Protein AF-A0A257JH75-F1 (afdb_monomer_lite)

Secondary structure (DSSP, 8-state):
---S------TT---------SS--EEEEE--TTB-EEEEEE---SS--S-----PPBPPPGGGTT-SEEEEEE-TTS-B-BTTSEEEETTEEPTT--BSS--BSEEEEEESS-TTSEEEEEEEETTEEEEEEEE--BGGGTEEEEEE---

Foldseek 3Di:
DDDQFDDDQDPVRDDDDGDDDQQDWDWDFDDDPQFFGETETEHGDNDDDPDDDDDTHHFQDPVQLQFQFKEKEFEPPFFDEPPQKQKDKQNHGFPDADHDPGDHGMGMDGHNDQAQDKIWIWMDGPPDIDIIIDGGHGVNRRYHYYYYYDD

Structure (mmCIF, N/CA/C/O backbone):
data_AF-A0A257JH75-F1
#
_entry.id   AF-A0A257JH75-F1
#
loop_
_atom_site.group_PDB
_atom_site.id
_atom_site.type_symbol
_atom_site.label_atom_id
_atom_site.label_alt_id
_atom_site.label_comp_id
_atom_site.label_asym_id
_atom_site.label_entity_id
_atom_site.label_seq_id
_atom_site.pdbx_PDB_ins_code
_atom_site.Cartn_x
_atom_site.Cartn_y
_atom_site.Cartn_z
_atom_site.occupancy
_atom_site.B_iso_or_equiv
_atom_site.auth_seq_id
_atom_site.auth_comp_id
_atom_site.auth_asym_id
_atom_site.auth_atom_id
_atom_site.pdbx_PDB_model_num
ATOM 1 N N . GLY A 1 1 ? -6.669 -11.116 -13.696 1.00 75.62 1 GLY A N 1
ATOM 2 C CA . GLY A 1 1 ? -6.415 -11.335 -15.137 1.00 75.62 1 GLY A CA 1
ATOM 3 C C . GLY A 1 1 ? -5.074 -12.020 -15.304 1.00 75.62 1 GLY A C 1
ATOM 4 O O . GLY A 1 1 ? -4.445 -12.300 -14.292 1.00 75.62 1 GLY A O 1
ATOM 5 N N . ALA A 1 2 ? -4.643 -12.295 -16.536 1.00 89.44 2 ALA A N 1
ATOM 6 C CA . ALA A 1 2 ? -3.258 -12.710 -16.777 1.00 89.44 2 ALA A CA 1
ATOM 7 C C . ALA A 1 2 ? -2.296 -11.555 -16.445 1.00 89.44 2 ALA A C 1
ATOM 9 O O . ALA A 1 2 ? -2.664 -10.389 -16.611 1.00 89.44 2 ALA A O 1
ATOM 10 N N . ALA A 1 3 ? -1.093 -11.874 -15.966 1.00 93.88 3 ALA A N 1
ATOM 11 C CA . ALA A 1 3 ? -0.066 -10.871 -15.709 1.00 93.88 3 ALA A CA 1
ATOM 12 C C . ALA A 1 3 ? 0.392 -10.230 -17.030 1.00 93.88 3 ALA A C 1
ATOM 14 O O . ALA A 1 3 ? 0.631 -10.932 -18.011 1.00 93.88 3 ALA A O 1
ATOM 15 N N . LEU A 1 4 ? 0.515 -8.898 -17.054 1.00 95.19 4 LEU A N 1
ATOM 16 C CA . LEU A 1 4 ? 1.067 -8.172 -18.207 1.00 95.19 4 LEU A CA 1
ATOM 17 C C . LEU A 1 4 ? 2.588 -8.355 -18.319 1.00 95.19 4 LEU A C 1
ATOM 19 O O . LEU A 1 4 ? 3.138 -8.329 -19.416 1.00 95.19 4 LEU A O 1
ATOM 23 N N . VAL A 1 5 ? 3.249 -8.529 -17.174 1.00 96.00 5 VAL A N 1
ATOM 24 C CA . VAL A 1 5 ? 4.671 -8.843 -17.029 1.00 96.00 5 VAL A CA 1
ATOM 25 C C . VAL A 1 5 ? 4.792 -9.858 -15.896 1.00 96.00 5 VAL A C 1
ATOM 27 O O . VAL A 1 5 ? 4.235 -9.640 -14.822 1.00 96.00 5 VAL A O 1
ATOM 30 N N . ASP A 1 6 ? 5.524 -10.940 -16.138 1.00 96.62 6 ASP A N 1
ATOM 31 C CA . ASP A 1 6 ? 5.931 -11.917 -15.127 1.00 96.62 6 ASP A CA 1
ATOM 32 C C . ASP A 1 6 ? 7.433 -12.163 -15.300 1.00 96.62 6 ASP A C 1
ATOM 34 O O . ASP A 1 6 ? 7.891 -12.564 -16.374 1.00 96.62 6 ASP A O 1
ATOM 38 N N . GLN A 1 7 ? 8.215 -11.801 -14.284 1.00 96.75 7 GLN A N 1
ATOM 39 C CA . GLN A 1 7 ? 9.667 -11.756 -14.373 1.00 96.75 7 GLN A CA 1
ATOM 40 C C . GLN A 1 7 ? 10.307 -11.991 -13.002 1.00 96.75 7 GLN A C 1
ATOM 42 O O . GLN A 1 7 ? 10.006 -11.302 -12.029 1.00 96.75 7 GLN A O 1
ATOM 47 N N . THR A 1 8 ? 11.286 -12.896 -12.944 1.00 97.00 8 THR A N 1
ATOM 48 C CA . THR A 1 8 ? 12.233 -12.955 -11.823 1.00 97.00 8 THR A CA 1
ATOM 49 C C . THR A 1 8 ? 13.259 -11.834 -11.964 1.00 97.00 8 THR A C 1
ATOM 51 O O . THR A 1 8 ? 13.977 -11.763 -12.964 1.00 97.00 8 THR A O 1
ATOM 54 N N . ILE A 1 9 ? 13.330 -10.954 -10.966 1.00 95.62 9 ILE A N 1
ATOM 55 C CA . ILE A 1 9 ? 14.194 -9.772 -11.020 1.00 95.62 9 ILE A CA 1
ATOM 56 C C . ILE A 1 9 ? 15.657 -10.174 -10.771 1.00 95.62 9 ILE A C 1
ATOM 58 O O . ILE A 1 9 ? 15.951 -10.788 -9.741 1.00 95.62 9 ILE A O 1
ATOM 62 N N . PRO A 1 10 ? 16.586 -9.852 -11.690 1.00 94.00 10 PRO A N 1
ATOM 63 C CA . PRO A 1 10 ? 18.003 -10.139 -11.508 1.00 94.00 10 PRO A CA 1
ATOM 64 C C . PRO A 1 10 ? 18.649 -9.167 -10.508 1.00 94.00 10 PRO A C 1
ATOM 66 O O . PRO A 1 10 ? 18.042 -8.204 -10.044 1.00 94.00 10 PRO A O 1
ATOM 69 N N . ALA A 1 11 ? 19.923 -9.399 -10.187 1.00 94.06 11 ALA A N 1
ATOM 70 C CA . ALA A 1 11 ? 20.653 -8.619 -9.184 1.00 94.06 11 ALA A CA 1
ATOM 71 C C . ALA A 1 11 ? 20.780 -7.111 -9.498 1.00 94.06 11 ALA A C 1
ATOM 73 O O . ALA A 1 11 ? 21.091 -6.338 -8.595 1.00 94.06 11 ALA A O 1
ATOM 74 N N . ASP A 1 12 ? 20.543 -6.682 -10.745 1.00 93.50 12 ASP A N 1
ATOM 75 C CA . ASP A 1 12 ? 20.552 -5.261 -11.121 1.00 93.50 12 ASP A CA 1
ATOM 76 C C . ASP A 1 12 ? 19.239 -4.524 -10.786 1.00 93.50 12 ASP A C 1
ATOM 78 O O . ASP A 1 12 ? 19.165 -3.304 -10.933 1.00 93.50 12 ASP A O 1
ATOM 82 N N . GLY A 1 13 ? 18.214 -5.250 -10.323 1.00 93.06 13 GLY A N 1
ATOM 83 C CA . GLY A 1 13 ? 16.934 -4.696 -9.888 1.00 93.06 13 GLY A CA 1
ATOM 84 C C . GLY A 1 13 ? 16.025 -4.200 -11.015 1.00 93.06 13 GLY A C 1
ATOM 85 O O . GLY A 1 13 ? 14.974 -3.625 -10.725 1.00 93.06 13 GLY A O 1
ATOM 86 N N . ARG A 1 14 ? 16.395 -4.383 -12.291 1.00 94.62 14 ARG A N 1
ATOM 87 C CA . ARG A 1 14 ? 15.587 -3.913 -13.423 1.00 94.62 14 ARG A CA 1
ATOM 88 C C . ARG A 1 14 ? 14.433 -4.862 -13.718 1.00 94.62 14 ARG A C 1
ATOM 90 O O . ARG A 1 14 ? 14.591 -6.081 -13.735 1.00 94.62 14 ARG A O 1
ATOM 97 N N . TRP A 1 15 ? 13.281 -4.277 -14.022 1.00 94.75 15 TRP A N 1
ATOM 98 C CA . TRP A 1 15 ? 12.066 -4.991 -14.395 1.00 94.75 15 TRP A CA 1
ATOM 99 C C . TRP A 1 15 ? 11.395 -4.330 -15.600 1.00 94.75 15 TRP A C 1
ATOM 101 O O . TRP A 1 15 ? 11.636 -3.155 -15.894 1.00 94.75 15 TRP A O 1
ATOM 111 N N . GLY A 1 16 ? 10.544 -5.087 -16.288 1.00 93.19 16 GLY A N 1
ATOM 112 C CA . GLY A 1 16 ? 9.818 -4.624 -17.467 1.00 93.19 16 GLY A CA 1
ATOM 113 C C . GLY A 1 16 ? 10.535 -4.955 -18.785 1.00 93.19 16 GLY A C 1
ATOM 114 O O . GLY A 1 16 ? 11.419 -5.812 -18.811 1.00 93.19 16 GLY A O 1
ATOM 115 N N . PRO A 1 17 ? 10.166 -4.294 -19.898 1.00 94.69 17 PRO A N 1
ATOM 116 C CA . PRO A 1 17 ? 9.223 -3.178 -19.982 1.00 94.69 17 PRO A CA 1
ATOM 117 C C . PRO A 1 17 ? 7.775 -3.598 -19.702 1.00 94.69 17 PRO A C 1
ATOM 119 O O . PRO A 1 17 ? 7.375 -4.724 -19.979 1.00 94.69 17 PRO A O 1
ATOM 122 N N . LEU A 1 18 ? 6.981 -2.663 -19.182 1.00 94.88 18 LEU A N 1
ATOM 123 C CA . LEU A 1 18 ? 5.532 -2.790 -19.053 1.00 94.88 18 LEU A CA 1
ATOM 124 C C . LEU A 1 18 ? 4.864 -1.804 -20.012 1.00 94.88 18 LEU A C 1
ATOM 126 O O . LEU A 1 18 ? 5.072 -0.597 -19.898 1.00 94.88 18 LEU A O 1
ATOM 130 N N . ASN A 1 19 ? 4.025 -2.317 -20.909 1.00 94.25 19 ASN A N 1
ATOM 131 C CA . ASN A 1 19 ? 3.183 -1.497 -21.773 1.00 94.25 19 ASN A CA 1
ATOM 132 C C . ASN A 1 19 ? 1.761 -1.459 -21.204 1.00 94.25 19 ASN A C 1
ATOM 134 O O . ASN A 1 19 ? 1.123 -2.495 -21.038 1.00 94.25 19 ASN A O 1
ATOM 138 N N . THR A 1 20 ? 1.282 -0.255 -20.906 1.00 93.94 20 THR A N 1
ATOM 139 C CA . THR A 1 20 ? -0.058 0.034 -20.378 1.00 93.94 20 THR A CA 1
ATOM 140 C C . THR A 1 20 ? -0.512 1.397 -20.904 1.00 93.94 20 THR A C 1
ATOM 142 O O . THR A 1 20 ? 0.288 2.135 -21.482 1.00 93.94 20 THR A O 1
ATOM 145 N N . ASP A 1 21 ? -1.774 1.756 -20.687 1.00 93.44 21 ASP A N 1
ATOM 146 C CA . ASP A 1 21 ? -2.278 3.110 -20.922 1.00 93.44 21 ASP A CA 1
ATOM 147 C C . ASP A 1 21 ? -2.427 3.915 -19.615 1.00 93.44 21 ASP A C 1
ATOM 149 O O . ASP A 1 21 ? -2.239 3.401 -18.509 1.00 93.44 21 ASP A O 1
ATOM 153 N N . ALA A 1 22 ? -2.770 5.200 -19.758 1.00 93.75 22 ALA A N 1
ATOM 154 C CA . ALA A 1 22 ? -2.924 6.144 -18.651 1.00 93.75 22 ALA A CA 1
ATOM 155 C C . ALA A 1 22 ? -4.239 6.000 -17.863 1.00 93.75 22 ALA A C 1
ATOM 157 O O . ALA A 1 22 ? -4.512 6.811 -16.977 1.00 93.75 22 ALA A O 1
ATOM 158 N N . GLN A 1 23 ? -5.075 5.018 -18.204 1.00 92.94 23 GLN A N 1
ATOM 159 C CA . GLN A 1 23 ? -6.390 4.786 -17.602 1.00 92.94 23 GLN A CA 1
ATOM 160 C C . GLN A 1 23 ? -6.480 3.425 -16.905 1.00 92.94 23 GLN A C 1
ATOM 162 O O . GLN A 1 23 ? -7.365 3.221 -16.078 1.00 92.94 23 GLN A O 1
ATOM 167 N N . THR A 1 24 ? -5.564 2.508 -17.203 1.00 92.62 24 THR A N 1
ATOM 168 C CA . THR A 1 24 ? -5.568 1.144 -16.685 1.00 92.62 24 THR A CA 1
ATOM 169 C C . THR A 1 24 ? -5.006 1.110 -15.262 1.00 92.62 24 THR A C 1
ATOM 171 O O . THR A 1 24 ? -3.816 1.377 -15.064 1.00 92.62 24 THR A O 1
ATOM 174 N N . PRO A 1 25 ? -5.824 0.782 -14.245 1.00 91.56 25 PRO A N 1
ATOM 175 C CA . PRO A 1 25 ? -5.312 0.502 -12.913 1.00 91.56 25 PRO A CA 1
ATOM 176 C C . PRO A 1 25 ? -4.535 -0.813 -12.932 1.00 91.56 25 PRO A C 1
ATOM 178 O O . PRO A 1 25 ? -4.930 -1.779 -13.588 1.00 91.56 25 PRO A O 1
ATOM 181 N N . LEU A 1 26 ? -3.435 -0.850 -12.188 1.00 93.69 26 LEU A N 1
ATOM 182 C CA . LEU A 1 26 ? -2.532 -1.991 -12.148 1.00 93.69 26 LEU A CA 1
ATOM 183 C C . LEU A 1 26 ? -2.357 -2.496 -10.721 1.00 93.69 26 LEU A C 1
ATOM 185 O O . LEU A 1 26 ? -2.333 -1.723 -9.762 1.00 93.69 26 LEU A O 1
ATOM 189 N N . GLU A 1 27 ? -2.181 -3.807 -10.627 1.00 96.88 27 GLU A N 1
ATOM 190 C CA . GLU A 1 27 ? -1.683 -4.494 -9.447 1.00 96.88 27 GLU A C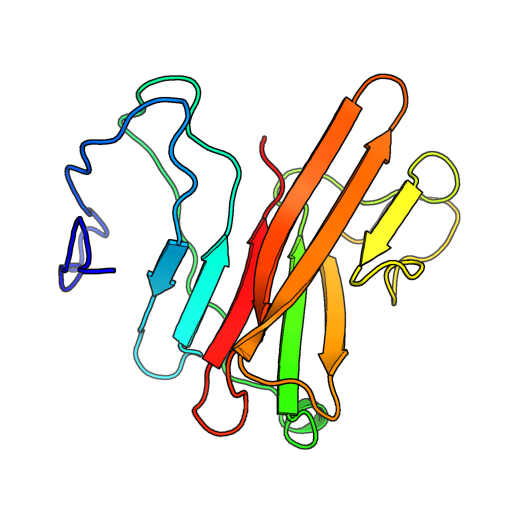A 1
ATOM 191 C C . GLU A 1 27 ? -0.239 -4.919 -9.715 1.00 96.88 27 GLU A C 1
ATOM 193 O O . GLU A 1 27 ? 0.049 -5.560 -10.727 1.00 96.88 27 GLU A O 1
ATOM 198 N N . PHE A 1 28 ? 0.662 -4.579 -8.797 1.00 97.00 28 PHE A N 1
ATOM 199 C CA . PHE A 1 28 ? 2.027 -5.091 -8.784 1.00 97.00 28 PHE A CA 1
ATOM 200 C C . PHE A 1 28 ? 2.133 -6.152 -7.700 1.00 97.00 28 PHE A C 1
ATOM 202 O O . PHE A 1 28 ? 1.913 -5.856 -6.526 1.00 97.00 28 PHE A O 1
ATOM 209 N N . VAL A 1 29 ? 2.481 -7.373 -8.098 1.00 98.06 29 VAL A N 1
ATOM 210 C CA . VAL A 1 29 ? 2.714 -8.479 -7.169 1.00 98.06 29 VAL A CA 1
ATOM 211 C C . VAL A 1 29 ? 4.215 -8.668 -7.010 1.00 98.06 29 VAL A C 1
ATOM 213 O O . VAL A 1 29 ? 4.913 -8.933 -7.987 1.00 98.06 29 VAL A O 1
ATOM 216 N N . LEU A 1 30 ? 4.714 -8.514 -5.786 1.00 98.00 30 LEU A N 1
ATOM 217 C CA . LEU A 1 30 ? 6.120 -8.735 -5.457 1.00 98.00 30 LEU A CA 1
ATOM 218 C C . LEU A 1 30 ? 6.249 -9.941 -4.538 1.00 98.00 30 LEU A C 1
ATOM 220 O O . LEU A 1 30 ? 5.727 -9.927 -3.424 1.00 98.00 30 LEU A O 1
ATOM 224 N N . ASP A 1 31 ? 6.996 -10.944 -4.986 1.00 97.81 31 ASP A N 1
ATOM 225 C CA . ASP A 1 31 ? 7.404 -12.086 -4.174 1.00 97.81 31 ASP A CA 1
ATOM 226 C C . ASP A 1 31 ? 8.930 -12.081 -4.035 1.00 97.81 31 ASP A C 1
ATOM 228 O O . ASP A 1 31 ? 9.658 -12.165 -5.026 1.00 97.81 31 ASP A O 1
ATOM 232 N N . ALA A 1 32 ? 9.416 -11.943 -2.801 1.00 95.88 32 ALA A N 1
ATOM 233 C CA . ALA A 1 32 ? 10.837 -11.982 -2.484 1.00 95.88 32 ALA A CA 1
ATOM 234 C C . ALA A 1 32 ? 11.104 -12.950 -1.314 1.00 95.88 32 ALA A C 1
ATOM 236 O O . ALA A 1 32 ? 10.305 -13.019 -0.373 1.00 95.88 32 ALA A O 1
ATOM 237 N N . PRO A 1 33 ? 12.240 -13.674 -1.313 1.00 94.81 33 PRO A N 1
ATOM 238 C CA . PRO A 1 33 ? 12.574 -14.602 -0.237 1.00 94.81 33 PRO A CA 1
ATOM 239 C C . PRO A 1 33 ? 12.577 -13.940 1.149 1.00 94.81 33 PRO A C 1
ATOM 241 O O . PRO A 1 33 ? 13.193 -12.895 1.349 1.00 94.81 33 PRO A O 1
ATOM 244 N N . GLY A 1 34 ? 11.899 -14.564 2.118 1.00 95.38 34 GLY A N 1
ATOM 245 C CA . GLY A 1 34 ? 11.813 -14.075 3.504 1.00 95.38 34 GLY A CA 1
ATOM 246 C C . GLY A 1 34 ? 10.908 -12.852 3.713 1.00 95.38 34 GLY A C 1
ATOM 247 O O . GLY A 1 34 ? 10.838 -12.334 4.828 1.00 95.38 34 GLY A O 1
ATOM 248 N N . MET A 1 35 ? 10.214 -12.398 2.669 1.00 97.62 35 MET A N 1
ATOM 249 C CA . MET A 1 35 ? 9.328 -11.232 2.671 1.00 97.62 35 MET A CA 1
ATOM 250 C C . MET A 1 35 ? 7.861 -11.662 2.493 1.00 97.62 35 MET A C 1
ATOM 252 O O . MET A 1 35 ? 7.563 -12.826 2.208 1.00 97.62 35 MET A O 1
ATOM 256 N N . ALA A 1 36 ? 6.929 -10.728 2.692 1.00 98.12 36 ALA A N 1
ATOM 257 C CA . ALA A 1 36 ? 5.528 -10.956 2.345 1.00 98.12 36 ALA A CA 1
ATOM 258 C C . ALA A 1 36 ? 5.334 -10.907 0.820 1.00 98.12 36 ALA A C 1
ATOM 260 O O . ALA A 1 36 ? 6.081 -10.216 0.123 1.00 98.12 36 ALA A O 1
ATOM 261 N N . ILE A 1 37 ? 4.303 -11.590 0.314 1.00 98.62 37 ILE A N 1
ATOM 262 C CA . ILE A 1 37 ? 3.821 -11.365 -1.053 1.00 98.62 37 ILE A CA 1
ATOM 263 C C . ILE A 1 37 ? 3.030 -10.057 -1.035 1.00 98.62 37 ILE A C 1
ATOM 265 O O . ILE A 1 37 ? 1.934 -9.993 -0.474 1.00 98.62 37 ILE A O 1
ATOM 269 N N . ALA A 1 38 ? 3.593 -8.998 -1.607 1.00 98.44 38 ALA A N 1
ATOM 270 C CA . ALA A 1 38 ? 2.962 -7.685 -1.614 1.00 98.44 38 ALA A CA 1
ATOM 271 C C . ALA A 1 38 ? 2.091 -7.512 -2.859 1.00 98.44 38 ALA A C 1
ATOM 273 O O . ALA A 1 38 ? 2.589 -7.634 -3.973 1.00 98.44 38 ALA A O 1
ATOM 274 N N . HIS A 1 39 ? 0.821 -7.173 -2.655 1.00 98.62 39 HIS A N 1
ATOM 275 C CA . HIS A 1 39 ? -0.112 -6.740 -3.692 1.00 98.62 39 HIS A CA 1
ATOM 276 C C . HIS A 1 39 ? -0.258 -5.224 -3.615 1.00 98.62 39 HIS A C 1
ATOM 278 O O . HIS A 1 39 ? -0.941 -4.705 -2.729 1.00 98.62 39 HIS A O 1
ATOM 284 N N . ILE A 1 40 ? 0.426 -4.512 -4.505 1.00 98.00 40 ILE A N 1
ATOM 285 C CA . ILE A 1 40 ? 0.497 -3.051 -4.502 1.00 98.00 40 ILE A CA 1
ATOM 286 C C . ILE A 1 40 ? -0.452 -2.507 -5.568 1.00 98.00 40 ILE A C 1
ATOM 288 O O . ILE A 1 40 ? -0.283 -2.763 -6.760 1.00 98.00 40 ILE A O 1
ATOM 292 N N . TYR A 1 41 ? -1.422 -1.716 -5.127 1.00 97.31 41 TYR A N 1
ATOM 293 C CA . TYR A 1 41 ? -2.379 -1.007 -5.967 1.00 97.31 41 TYR A CA 1
ATOM 294 C C . TYR A 1 41 ? -2.057 0.482 -5.941 1.00 97.31 41 TYR A C 1
ATOM 296 O O . TYR A 1 41 ? -1.905 1.075 -4.871 1.00 97.31 41 TYR A O 1
ATOM 304 N N . ARG A 1 42 ? -1.978 1.095 -7.121 1.00 92.31 42 ARG A N 1
ATOM 305 C CA . ARG A 1 42 ? -1.708 2.528 -7.292 1.00 92.31 42 ARG A CA 1
ATOM 306 C C . ARG A 1 42 ? -2.568 3.113 -8.407 1.00 92.31 42 ARG A C 1
ATOM 308 O O . ARG A 1 42 ? -3.199 2.378 -9.166 1.00 92.31 42 ARG A O 1
ATOM 315 N N . THR A 1 43 ? -2.591 4.436 -8.513 1.00 89.75 43 THR A N 1
ATOM 316 C CA . THR A 1 43 ? -3.257 5.114 -9.632 1.00 89.75 43 THR A CA 1
ATOM 317 C C . THR A 1 43 ? -2.544 4.831 -10.966 1.00 89.75 43 THR A C 1
ATOM 319 O O . THR A 1 43 ? -1.330 4.596 -10.977 1.00 89.75 43 THR A O 1
ATOM 322 N N . PRO A 1 44 ? -3.270 4.843 -12.102 1.00 92.12 44 PRO A N 1
ATOM 323 C CA . PRO A 1 44 ? -2.671 4.661 -13.423 1.00 92.12 44 PRO A CA 1
ATOM 324 C C . PRO A 1 44 ? -1.573 5.690 -13.724 1.00 92.12 44 PRO A C 1
ATOM 326 O O . PRO A 1 44 ? -1.701 6.874 -13.387 1.00 92.12 44 PRO A O 1
ATOM 329 N N . PHE A 1 45 ? -0.516 5.264 -14.420 1.00 91.88 45 PHE A N 1
ATOM 330 C CA . PHE A 1 45 ? 0.575 6.154 -14.817 1.00 91.88 45 PHE A CA 1
ATOM 331 C C . PHE A 1 45 ? 0.111 7.157 -15.878 1.00 91.88 45 PHE A C 1
ATOM 333 O O . PHE A 1 45 ? -0.109 6.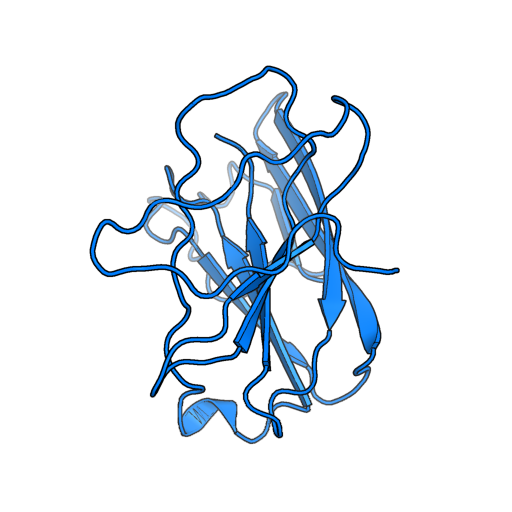804 -17.031 1.00 91.88 45 PHE A O 1
ATOM 340 N N . GLN A 1 46 ? 0.029 8.437 -15.514 1.00 92.00 46 GLN A N 1
ATOM 341 C CA . GLN A 1 46 ? -0.394 9.497 -16.441 1.00 92.00 46 GLN A CA 1
ATOM 342 C C . GLN A 1 46 ? 0.624 9.786 -17.554 1.00 92.00 46 GLN A C 1
ATOM 344 O O . GLN A 1 46 ? 0.298 10.423 -18.554 1.00 92.00 46 GLN A O 1
ATOM 349 N N . ARG A 1 47 ? 1.877 9.361 -17.370 1.00 93.12 47 ARG A N 1
ATOM 350 C CA . ARG A 1 47 ? 2.972 9.527 -18.329 1.00 93.12 47 ARG A CA 1
ATOM 351 C C . ARG A 1 47 ? 3.874 8.302 -18.300 1.00 93.12 47 ARG A C 1
ATOM 353 O O . ARG A 1 47 ? 3.967 7.617 -17.284 1.00 93.12 47 ARG A O 1
ATOM 360 N N . SER A 1 48 ? 4.588 8.077 -19.398 1.00 94.38 48 SER A N 1
ATOM 361 C CA . SER A 1 48 ? 5.668 7.094 -19.442 1.00 94.38 48 SER A CA 1
ATOM 362 C C . SER A 1 48 ? 6.791 7.474 -18.476 1.00 94.38 48 SER A C 1
ATOM 364 O O . SER A 1 48 ? 7.163 8.646 -18.388 1.00 94.38 48 SER A O 1
ATOM 366 N N . SER A 1 49 ? 7.386 6.476 -17.830 1.00 92.69 49 SER A N 1
ATOM 367 C CA . SER A 1 49 ? 8.592 6.626 -17.018 1.00 92.69 49 SER A CA 1
ATOM 368 C C . SER A 1 49 ? 9.568 5.497 -17.331 1.00 92.69 49 SER A C 1
ATOM 370 O O . SER A 1 49 ? 9.151 4.368 -17.578 1.00 92.69 49 SER A O 1
ATOM 372 N N . SER A 1 50 ? 10.867 5.792 -17.293 1.00 93.81 50 SER A N 1
ATOM 373 C CA . SER A 1 50 ? 11.927 4.776 -17.287 1.00 93.81 50 SER A CA 1
ATOM 374 C C . SER A 1 50 ? 12.263 4.283 -15.876 1.00 93.81 50 SER A C 1
ATOM 376 O O . SER A 1 50 ? 13.076 3.375 -15.722 1.00 93.81 50 SER A O 1
ATOM 378 N N . ILE A 1 51 ? 11.665 4.889 -14.843 1.00 91.19 51 ILE A N 1
ATOM 379 C CA . ILE A 1 51 ? 11.926 4.587 -13.436 1.00 91.19 51 ILE A CA 1
ATOM 380 C C . ILE A 1 51 ? 10.596 4.445 -12.701 1.00 91.19 51 ILE A C 1
ATOM 382 O O . ILE A 1 51 ? 9.834 5.404 -12.564 1.00 91.19 51 ILE A O 1
ATOM 386 N N . VAL A 1 52 ? 10.350 3.247 -12.183 1.00 91.75 52 VAL A N 1
ATOM 387 C CA . VAL A 1 52 ? 9.278 2.968 -11.230 1.00 91.75 52 VAL A CA 1
ATOM 388 C C . VAL A 1 52 ? 9.873 2.111 -10.122 1.00 91.75 52 VAL A C 1
ATOM 390 O O . VAL A 1 52 ? 10.318 0.985 -10.356 1.00 91.75 52 VAL A O 1
ATOM 393 N N . ASN A 1 53 ? 9.899 2.669 -8.914 1.00 89.38 53 ASN A N 1
ATOM 394 C CA . ASN A 1 53 ? 10.408 1.977 -7.740 1.00 89.38 53 ASN A CA 1
ATOM 395 C C . ASN A 1 53 ? 9.304 1.114 -7.134 1.00 89.38 53 ASN A C 1
ATOM 397 O O . ASN A 1 53 ? 8.203 1.597 -6.876 1.00 89.38 53 ASN A O 1
ATOM 401 N N . LEU A 1 54 ? 9.631 -0.148 -6.881 1.00 91.88 54 LEU A N 1
ATOM 402 C CA . LEU A 1 54 ? 8.774 -1.110 -6.207 1.00 91.88 54 LEU A CA 1
ATOM 403 C C . LEU A 1 54 ? 9.549 -1.658 -5.011 1.00 91.88 54 LEU A C 1
ATOM 405 O O . LEU A 1 54 ? 10.725 -2.005 -5.130 1.00 91.88 54 LEU A O 1
ATOM 409 N N . ARG A 1 55 ? 8.909 -1.701 -3.844 1.00 90.00 55 ARG A N 1
ATOM 410 C CA . ARG A 1 55 ? 9.543 -2.136 -2.600 1.00 90.00 55 ARG A CA 1
ATOM 411 C C . ARG A 1 55 ? 8.843 -3.391 -2.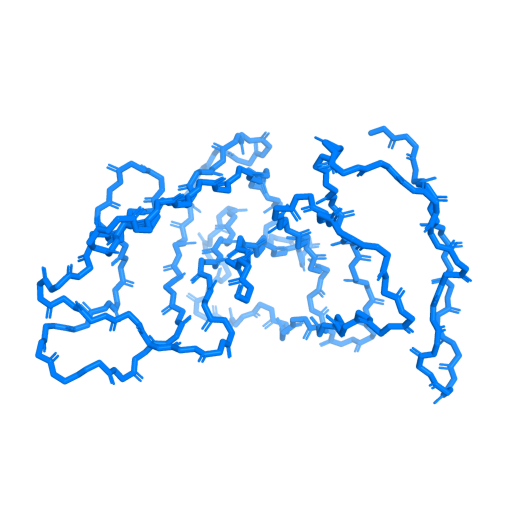078 1.00 90.00 55 ARG A C 1
ATOM 413 O O . ARG A 1 55 ? 7.647 -3.322 -1.814 1.00 90.00 55 ARG A O 1
ATOM 420 N N . PRO A 1 56 ? 9.564 -4.508 -1.874 1.00 94.81 56 PRO A N 1
ATOM 421 C CA . PRO A 1 56 ? 9.008 -5.664 -1.183 1.00 94.81 56 PRO A CA 1
ATOM 422 C C . PRO A 1 56 ? 8.595 -5.320 0.253 1.00 94.81 56 PRO A C 1
ATOM 424 O O . PRO A 1 56 ? 9.303 -4.591 0.959 1.00 94.81 56 PRO A O 1
ATOM 427 N N . GLU A 1 57 ? 7.477 -5.886 0.699 1.00 97.38 57 GLU A N 1
ATOM 428 C CA . GLU A 1 57 ? 6.958 -5.675 2.049 1.00 97.38 57 GLU A CA 1
ATOM 429 C C . GLU A 1 57 ? 7.532 -6.673 3.050 1.00 97.38 57 GLU A C 1
ATOM 431 O O . GLU A 1 57 ? 7.793 -7.836 2.739 1.00 97.38 57 GLU A O 1
ATOM 436 N N . ARG A 1 58 ? 7.733 -6.216 4.288 1.00 96.50 58 ARG A N 1
ATOM 437 C CA . ARG A 1 58 ? 8.249 -7.083 5.357 1.00 96.50 58 ARG A CA 1
ATOM 438 C C . ARG A 1 58 ? 7.290 -8.246 5.611 1.00 96.50 58 ARG A C 1
ATOM 440 O O . ARG A 1 58 ? 6.078 -8.090 5.485 1.00 96.50 58 ARG A O 1
ATOM 447 N N . ALA A 1 59 ? 7.841 -9.384 6.036 1.00 96.62 59 ALA A N 1
ATOM 448 C CA . ALA A 1 59 ? 7.045 -10.521 6.486 1.00 96.62 59 ALA A CA 1
ATOM 449 C C . ALA A 1 59 ? 6.000 -10.105 7.538 1.00 96.62 59 ALA A C 1
ATOM 451 O O . ALA A 1 59 ? 6.242 -9.210 8.358 1.00 96.62 59 ALA A O 1
ATOM 452 N N . VAL A 1 60 ? 4.847 -10.779 7.513 1.00 95.62 60 VAL A N 1
ATOM 453 C CA . VAL A 1 60 ? 3.743 -10.531 8.447 1.00 95.62 60 VAL A CA 1
ATOM 454 C C . VAL A 1 60 ? 4.249 -10.666 9.882 1.00 95.62 60 VAL A C 1
ATOM 456 O O . VAL A 1 60 ? 4.794 -11.698 10.274 1.00 95.62 60 VAL A O 1
ATOM 459 N N . ALA A 1 61 ? 4.080 -9.601 10.665 1.00 94.88 61 ALA A N 1
ATOM 460 C CA . ALA A 1 61 ? 4.534 -9.568 12.046 1.00 94.88 61 ALA A CA 1
ATOM 461 C C . ALA A 1 61 ? 3.749 -10.568 12.907 1.00 94.88 61 ALA A C 1
ATOM 463 O O . ALA A 1 61 ? 2.564 -10.800 12.674 1.00 94.88 61 ALA A O 1
ATOM 464 N N . ALA A 1 62 ? 4.378 -11.092 13.964 1.00 94.44 62 ALA A N 1
ATOM 465 C CA . ALA A 1 62 ? 3.728 -12.028 14.886 1.00 94.44 62 ALA A CA 1
ATOM 466 C C . ALA A 1 62 ? 2.411 -11.472 15.466 1.00 94.44 62 ALA A C 1
ATOM 468 O O . ALA A 1 62 ? 1.418 -12.184 15.570 1.00 94.44 62 ALA A O 1
ATOM 469 N N . ALA A 1 63 ? 2.385 -10.171 15.770 1.00 94.69 63 ALA A N 1
ATOM 470 C CA . ALA A 1 63 ? 1.209 -9.475 16.291 1.00 94.69 63 ALA A CA 1
ATOM 471 C C . ALA A 1 63 ? 0.065 -9.308 15.271 1.00 94.69 63 ALA A C 1
ATOM 473 O O . ALA A 1 63 ? -1.003 -8.829 15.644 1.00 94.69 63 ALA A O 1
ATOM 474 N N . ASP A 1 64 ? 0.292 -9.633 13.997 1.00 95.44 64 ASP A N 1
ATOM 475 C CA . ASP A 1 64 ? -0.671 -9.477 12.903 1.00 95.44 64 ASP A CA 1
ATOM 476 C C . ASP A 1 64 ? -1.159 -10.836 12.358 1.00 95.44 64 ASP A C 1
ATOM 478 O O . ASP A 1 64 ? -1.957 -10.865 11.425 1.00 95.44 64 ASP A O 1
ATOM 482 N N . GLN A 1 65 ? -0.709 -11.964 12.928 1.00 92.69 65 GLN A N 1
ATOM 483 C CA . GLN A 1 65 ? -1.062 -13.312 12.448 1.00 92.69 65 GLN A CA 1
ATOM 484 C C . GLN A 1 65 ? -2.535 -13.688 12.665 1.00 92.69 65 GLN A C 1
ATOM 486 O O . GLN A 1 65 ? -3.035 -14.617 12.040 1.00 92.69 65 GLN A O 1
ATOM 491 N N . ASP A 1 66 ? -3.237 -12.969 13.539 1.00 95.56 66 ASP A N 1
ATOM 492 C CA . ASP A 1 66 ? -4.664 -13.140 13.814 1.00 95.56 66 ASP A CA 1
ATOM 493 C C . ASP A 1 66 ? -5.569 -12.381 12.823 1.00 95.56 66 ASP A C 1
ATOM 495 O O . ASP A 1 66 ? -6.794 -12.352 12.990 1.00 95.56 66 ASP A O 1
ATOM 499 N N . ALA A 1 67 ? -4.986 -11.709 11.827 1.00 97.81 67 ALA A N 1
ATOM 500 C CA . ALA A 1 67 ? -5.716 -11.043 10.759 1.00 97.81 67 ALA A CA 1
ATOM 501 C C . ALA A 1 67 ? -6.047 -12.029 9.630 1.00 97.81 67 ALA A C 1
ATOM 503 O O . ALA A 1 67 ? -5.199 -12.798 9.185 1.00 97.81 67 ALA A O 1
ATOM 504 N N . ALA A 1 68 ? -7.268 -11.956 9.102 1.00 98.12 68 ALA A N 1
ATOM 505 C CA . ALA A 1 68 ? -7.618 -12.638 7.861 1.00 98.12 68 ALA A CA 1
ATOM 506 C C . ALA A 1 68 ? -6.925 -11.976 6.657 1.00 98.12 68 ALA A C 1
ATOM 508 O O . ALA A 1 68 ? -6.433 -12.669 5.767 1.00 98.12 68 ALA A O 1
ATOM 509 N N . ALA A 1 69 ? -6.841 -10.643 6.659 1.00 98.50 69 ALA A N 1
ATOM 510 C CA . ALA A 1 69 ? -6.124 -9.849 5.665 1.00 98.50 69 ALA A CA 1
ATOM 511 C C . ALA A 1 69 ? -5.506 -8.595 6.300 1.00 98.50 69 ALA A C 1
ATOM 513 O O . ALA A 1 69 ? -6.021 -8.059 7.286 1.00 98.50 69 ALA A O 1
ATOM 514 N N . ILE A 1 70 ? -4.411 -8.111 5.713 1.00 98.50 70 ILE A N 1
ATOM 515 C CA . ILE A 1 70 ? -3.704 -6.900 6.148 1.00 98.50 70 ILE A CA 1
ATOM 516 C C . ILE A 1 70 ? -3.664 -5.923 4.979 1.00 98.50 70 ILE A C 1
ATOM 518 O O . ILE A 1 70 ? -3.163 -6.260 3.904 1.00 98.50 70 ILE A O 1
ATOM 522 N N . VAL A 1 71 ? -4.165 -4.710 5.209 1.00 98.69 71 VAL A N 1
ATOM 523 C CA . VAL A 1 71 ? -4.172 -3.627 4.223 1.00 98.69 71 VAL A CA 1
ATOM 524 C C . VAL A 1 71 ? -3.433 -2.425 4.788 1.00 98.69 71 VAL A C 1
ATOM 526 O O . VAL A 1 71 ? -3.771 -1.926 5.861 1.00 98.69 71 VAL A O 1
ATOM 529 N N . THR A 1 72 ? -2.441 -1.937 4.055 1.00 98.38 72 THR A N 1
ATOM 530 C CA . THR A 1 72 ? -1.697 -0.724 4.391 1.00 98.38 72 THR A CA 1
ATOM 531 C C . THR A 1 72 ? -2.035 0.365 3.383 1.00 98.38 72 THR A C 1
ATOM 533 O O . THR A 1 72 ? -1.809 0.190 2.191 1.00 98.38 72 THR A O 1
ATOM 536 N N . PHE A 1 73 ? -2.542 1.502 3.851 1.00 98.44 73 PHE A N 1
ATOM 537 C CA . PHE A 1 73 ? -2.675 2.711 3.043 1.00 98.44 73 PHE A CA 1
ATOM 538 C C . PHE A 1 73 ? -1.458 3.599 3.276 1.00 98.44 73 PHE A C 1
ATOM 540 O O . PHE A 1 73 ? -1.164 3.944 4.423 1.00 98.44 73 PHE A O 1
ATOM 547 N N . THR A 1 74 ? -0.720 3.929 2.219 1.00 97.12 74 THR A N 1
ATOM 548 C CA . THR A 1 74 ? 0.582 4.595 2.326 1.00 97.12 74 THR A CA 1
ATOM 549 C C . THR A 1 74 ? 0.692 5.814 1.419 1.00 97.12 74 THR A C 1
ATOM 551 O O . THR A 1 74 ? 0.132 5.860 0.323 1.00 97.12 74 THR A O 1
ATOM 554 N N . ARG A 1 75 ? 1.446 6.805 1.896 1.00 94.12 75 ARG A N 1
ATOM 555 C CA . ARG A 1 75 ? 1.796 8.047 1.211 1.00 94.12 75 ARG A CA 1
ATOM 556 C C . ARG A 1 75 ? 3.324 8.164 1.159 1.00 94.12 75 ARG A C 1
ATOM 558 O O . ARG A 1 75 ? 3.910 8.845 1.995 1.00 94.12 75 ARG A O 1
ATOM 565 N N . PRO A 1 76 ? 4.005 7.512 0.203 1.00 90.12 76 PRO A N 1
ATOM 566 C CA . PRO A 1 76 ? 5.454 7.288 0.276 1.00 90.12 76 PRO A CA 1
ATOM 567 C C . PRO A 1 76 ? 6.324 8.547 0.407 1.00 90.12 76 PRO A C 1
ATOM 569 O O . PRO A 1 76 ? 7.430 8.473 0.939 1.00 90.12 76 PRO A O 1
ATOM 572 N N . ARG A 1 77 ? 5.851 9.703 -0.078 1.00 87.06 77 ARG A N 1
ATOM 573 C CA . ARG A 1 77 ? 6.631 10.954 -0.134 1.00 87.06 77 ARG A CA 1
ATOM 574 C C . ARG A 1 77 ? 6.151 12.053 0.805 1.00 87.06 77 ARG A C 1
ATOM 576 O O . ARG A 1 77 ? 6.587 13.194 0.671 1.00 87.06 77 ARG A O 1
ATOM 583 N N . ALA A 1 78 ? 5.251 11.743 1.734 1.00 93.12 78 ALA A N 1
ATOM 584 C CA . ALA A 1 78 ? 4.733 12.727 2.673 1.00 93.12 78 ALA A CA 1
ATOM 585 C C . ALA A 1 78 ? 4.073 12.068 3.892 1.00 93.12 78 ALA A C 1
ATOM 587 O O . ALA A 1 78 ? 3.965 10.852 3.991 1.00 93.12 78 ALA A O 1
ATOM 588 N N . TYR A 1 79 ? 3.599 12.889 4.825 1.00 96.19 79 TYR A N 1
ATOM 589 C CA . TYR A 1 79 ? 2.883 12.427 6.010 1.00 96.19 79 TYR A CA 1
ATOM 590 C C . TYR A 1 79 ? 1.396 12.768 5.932 1.00 96.19 79 TYR A C 1
ATOM 592 O O . TYR A 1 79 ? 1.008 13.783 5.339 1.00 96.19 79 TYR A O 1
ATOM 600 N N . PHE A 1 80 ? 0.571 11.929 6.552 1.00 96.88 80 PHE A N 1
ATOM 601 C CA . PHE A 1 80 ? -0.813 12.257 6.865 1.00 96.88 80 PHE A CA 1
ATOM 602 C C . PHE A 1 80 ? -0.845 13.261 8.022 1.00 96.88 80 PHE A C 1
ATOM 604 O O . PHE A 1 80 ? -0.155 13.083 9.027 1.00 96.88 80 PHE A O 1
ATOM 611 N N . GLY A 1 81 ? -1.625 14.329 7.875 1.00 95.19 81 GLY A N 1
ATOM 612 C CA . GLY A 1 81 ? -1.763 15.394 8.865 1.00 95.19 81 GLY A CA 1
ATOM 613 C C . GLY A 1 81 ? -3.223 15.670 9.193 1.00 95.19 81 GLY A C 1
ATOM 614 O O . GLY A 1 81 ? -3.875 16.447 8.503 1.00 95.19 81 GLY A O 1
ATOM 615 N N . ILE A 1 82 ? -3.731 15.077 10.270 1.00 96.06 82 ILE A N 1
ATOM 616 C CA . ILE A 1 82 ? -5.063 15.383 10.812 1.00 96.06 82 ILE A CA 1
ATOM 617 C C . ILE A 1 82 ? -4.983 16.684 11.641 1.00 96.06 82 ILE A C 1
ATOM 619 O O . ILE A 1 82 ? -4.052 16.820 12.442 1.00 96.06 82 ILE A O 1
ATOM 623 N N . PRO A 1 83 ? -5.929 17.641 11.504 1.00 95.25 83 PRO A N 1
ATOM 624 C CA . PRO A 1 83 ? -7.203 17.554 10.774 1.00 95.25 83 PRO A CA 1
ATOM 625 C C . PRO A 1 83 ? -7.185 18.140 9.352 1.00 95.25 83 PRO A C 1
ATOM 627 O O . PRO A 1 83 ? -8.243 18.266 8.746 1.00 95.25 83 PRO A O 1
ATOM 630 N N . ARG A 1 84 ? -6.018 18.533 8.819 1.00 95.88 84 ARG A N 1
ATOM 631 C CA . ARG A 1 84 ? -5.911 19.077 7.450 1.00 95.88 84 ARG A CA 1
ATOM 632 C C . ARG A 1 84 ? -6.385 18.060 6.411 1.00 95.88 84 ARG A C 1
ATOM 634 O O . ARG A 1 84 ? -7.085 18.423 5.470 1.00 95.88 84 ARG A O 1
ATOM 641 N N . ASP A 1 85 ? -5.959 16.814 6.575 1.00 97.00 85 ASP A N 1
ATOM 642 C CA . ASP A 1 85 ? -6.268 15.723 5.664 1.00 97.00 85 ASP A CA 1
ATOM 643 C C . ASP A 1 85 ? -7.511 14.963 6.140 1.00 97.00 85 ASP A C 1
ATOM 645 O O . ASP A 1 85 ? -7.698 14.737 7.336 1.00 97.00 85 ASP A O 1
ATOM 649 N N . VAL A 1 86 ? -8.325 14.496 5.197 1.00 97.81 86 VAL A N 1
ATOM 650 C CA . VAL A 1 86 ? -9.294 13.425 5.440 1.00 97.81 86 VAL A CA 1
ATOM 651 C C . VAL A 1 86 ? -8.688 12.142 4.897 1.00 97.81 86 VAL A C 1
ATOM 653 O O . VAL A 1 86 ? -8.444 12.035 3.697 1.00 97.81 86 VAL A O 1
ATOM 656 N N . VAL A 1 87 ? -8.433 11.181 5.782 1.00 98.31 87 VAL A N 1
ATOM 657 C CA . VAL A 1 87 ? -7.826 9.894 5.431 1.00 98.31 87 VAL A CA 1
ATOM 658 C C . VAL A 1 87 ? -8.776 8.790 5.861 1.00 98.31 87 VAL A C 1
ATOM 660 O O . VAL A 1 87 ? -8.991 8.593 7.059 1.00 98.31 87 VAL A O 1
ATOM 663 N N . LEU A 1 88 ? -9.363 8.096 4.889 1.00 98.62 88 LEU A N 1
ATOM 664 C CA . LEU A 1 88 ? -10.247 6.965 5.134 1.00 98.62 88 LEU A CA 1
ATOM 665 C C . LEU A 1 88 ? -9.603 5.676 4.636 1.00 98.62 88 LEU A C 1
ATOM 667 O O . LEU A 1 88 ? -8.968 5.646 3.583 1.00 98.62 88 LEU A O 1
ATOM 671 N N . LEU A 1 89 ? -9.801 4.604 5.391 1.00 98.62 89 LEU A N 1
ATOM 672 C CA . LEU A 1 89 ? -9.460 3.251 4.997 1.00 98.62 89 LEU A CA 1
ATOM 673 C C . LEU A 1 89 ? -10.669 2.368 5.282 1.00 98.62 89 LEU A C 1
ATOM 675 O O . LEU A 1 89 ? -11.148 2.299 6.411 1.00 98.62 89 LEU A O 1
ATOM 679 N N . ASP A 1 90 ? -11.182 1.742 4.229 1.00 98.00 90 ASP A N 1
ATOM 680 C CA . ASP A 1 90 ? -12.402 0.937 4.253 1.00 98.00 90 ASP A CA 1
ATOM 681 C C . ASP A 1 90 ? -13.650 1.720 4.713 1.00 98.00 90 ASP A C 1
ATOM 683 O O . ASP A 1 90 ? -14.486 1.236 5.472 1.00 98.00 90 ASP A O 1
ATOM 687 N N . GLY A 1 91 ? -13.749 2.984 4.285 1.00 97.88 91 GLY A N 1
ATOM 688 C CA . GLY A 1 91 ? -14.856 3.886 4.629 1.00 97.88 91 GLY A CA 1
ATOM 689 C C . GLY A 1 91 ? -14.822 4.440 6.059 1.00 97.88 91 GLY A C 1
ATOM 690 O O . GLY A 1 91 ? -15.687 5.236 6.418 1.00 97.88 91 GLY A O 1
ATOM 691 N N . GLN A 1 92 ? -13.829 4.062 6.867 1.00 98.25 92 GLN A N 1
ATOM 692 C CA . GLN A 1 92 ? -13.630 4.542 8.238 1.00 98.25 92 GLN A CA 1
ATOM 693 C C . GLN A 1 92 ? -12.396 5.432 8.336 1.00 98.25 92 GLN A C 1
ATOM 695 O O . GLN A 1 92 ? -11.520 5.370 7.479 1.00 98.25 92 GLN A O 1
ATOM 700 N N . ALA A 1 93 ? -12.295 6.245 9.391 1.00 98.19 93 ALA A N 1
ATOM 701 C CA . ALA A 1 93 ? -11.077 7.007 9.660 1.00 98.19 93 ALA A CA 1
ATOM 702 C C . ALA A 1 93 ? -9.865 6.063 9.739 1.00 98.19 93 ALA A C 1
ATOM 704 O O . ALA A 1 93 ? -9.882 5.075 10.477 1.00 98.19 93 ALA A O 1
ATOM 705 N N . ALA A 1 94 ? -8.824 6.360 8.961 1.00 98.31 94 ALA A N 1
ATOM 706 C CA . ALA A 1 94 ? -7.668 5.486 8.856 1.00 98.31 94 ALA A CA 1
ATOM 707 C C . ALA A 1 94 ? -6.939 5.386 10.218 1.00 98.31 94 ALA A C 1
ATOM 709 O O . ALA A 1 94 ? -6.612 6.412 10.825 1.00 98.31 94 ALA A O 1
ATOM 710 N N . PRO A 1 95 ? -6.687 4.168 10.735 1.00 98.12 95 PRO A N 1
ATOM 711 C CA . PRO A 1 95 ? -6.142 3.971 12.076 1.00 98.12 95 PRO A CA 1
ATOM 712 C C . PRO A 1 95 ? -4.686 4.434 12.214 1.00 98.12 95 PRO A C 1
ATOM 714 O O . PRO A 1 95 ? -3.902 4.397 11.266 1.00 98.12 95 PRO A O 1
ATOM 717 N N . GLY A 1 96 ? -4.286 4.799 13.434 1.00 96.69 96 GLY A N 1
ATOM 718 C CA . GLY A 1 96 ? -2.878 5.057 13.762 1.00 96.69 96 GLY A CA 1
ATOM 719 C C . GLY A 1 96 ? -2.318 6.393 13.263 1.00 96.69 96 GLY A C 1
ATOM 720 O O . GLY A 1 96 ? -1.105 6.581 13.300 1.00 96.69 96 GLY A O 1
ATOM 721 N N . ILE A 1 97 ? -3.173 7.322 12.824 1.00 97.56 97 ILE A N 1
ATOM 722 C CA . ILE A 1 97 ? -2.770 8.677 12.432 1.00 97.56 97 ILE A CA 1
ATOM 723 C C . ILE A 1 97 ? -3.067 9.645 13.590 1.00 97.56 97 ILE A C 1
ATOM 725 O O . ILE A 1 97 ? -4.236 9.946 13.840 1.00 97.56 97 ILE A O 1
ATOM 729 N N . PRO A 1 98 ? -2.049 10.130 14.324 1.00 96.12 98 PRO A N 1
ATOM 730 C CA . PRO A 1 98 ? -2.264 11.080 15.409 1.00 96.12 98 PRO A CA 1
ATOM 731 C C . PRO A 1 98 ? -2.618 12.481 14.871 1.00 96.12 98 PRO A C 1
ATOM 733 O O . PRO A 1 98 ? -2.152 12.863 13.793 1.00 96.12 98 PRO A O 1
ATOM 736 N N . PRO A 1 99 ? -3.410 13.277 15.613 1.00 95.56 99 PRO A N 1
ATOM 737 C CA . PRO A 1 99 ? -3.629 14.682 15.285 1.00 95.56 99 PRO A CA 1
ATOM 738 C C . PRO A 1 99 ? -2.379 15.529 15.564 1.00 95.56 99 PRO A C 1
ATOM 740 O O . PRO A 1 99 ? -1.555 15.191 16.415 1.00 95.56 99 PRO A O 1
ATOM 743 N N . GLY A 1 100 ? -2.276 16.678 14.893 1.00 93.69 100 GLY A N 1
ATOM 744 C CA . GLY A 1 100 ? -1.213 17.659 15.119 1.00 93.69 100 GLY A CA 1
ATOM 745 C C . GLY A 1 100 ? -0.111 17.595 14.065 1.00 93.69 100 GLY A C 1
ATOM 746 O O . GLY A 1 100 ? -0.389 17.636 12.866 1.00 93.69 100 GLY A O 1
ATOM 747 N N . VAL A 1 101 ? 1.152 17.560 14.503 1.00 94.75 101 VAL A N 1
ATOM 748 C CA . VAL A 1 101 ? 2.300 17.531 13.584 1.00 94.75 101 VAL A CA 1
ATOM 749 C C . VAL A 1 101 ? 2.287 16.220 12.800 1.00 94.75 101 VAL A C 1
ATOM 751 O O . VAL A 1 101 ? 2.359 15.137 13.376 1.00 94.75 101 VAL A O 1
ATOM 754 N N . ALA A 1 102 ? 2.208 16.327 11.475 1.00 95.31 102 ALA A N 1
ATOM 755 C CA . ALA A 1 102 ? 2.194 15.177 10.584 1.00 95.31 102 ALA A CA 1
ATOM 756 C C . ALA A 1 102 ? 3.510 14.386 10.702 1.00 95.31 102 ALA A C 1
ATOM 758 O O . ALA A 1 102 ? 4.580 14.926 10.422 1.00 95.31 102 ALA A O 1
ATOM 759 N N . GLY A 1 103 ? 3.423 13.115 11.108 1.00 94.38 103 GLY A N 1
ATOM 760 C CA . GLY A 1 103 ? 4.602 12.278 11.375 1.00 94.38 103 GLY A CA 1
ATOM 761 C C . GLY A 1 103 ? 4.495 10.819 10.932 1.00 94.38 103 GLY A C 1
ATOM 762 O O . GLY A 1 103 ? 5.455 10.070 11.092 1.00 94.38 103 GLY A O 1
ATOM 763 N N . VAL A 1 104 ? 3.357 10.395 10.372 1.00 97.12 104 VAL A N 1
ATOM 764 C CA . VAL A 1 104 ? 3.167 9.026 9.868 1.00 97.12 104 VAL A CA 1
ATOM 765 C C . VAL A 1 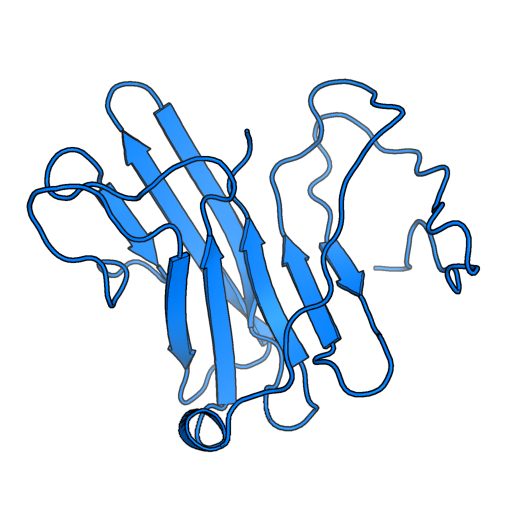104 ? 2.781 9.041 8.395 1.00 97.12 104 VAL A C 1
ATOM 767 O O . VAL A 1 104 ? 1.959 9.845 7.961 1.00 97.12 104 VAL A O 1
ATOM 770 N N . ALA A 1 105 ? 3.415 8.169 7.614 1.00 96.75 105 ALA A N 1
ATOM 771 C CA . ALA A 1 105 ? 3.208 8.056 6.167 1.00 96.75 105 ALA A CA 1
ATOM 772 C C . ALA A 1 105 ? 2.337 6.850 5.792 1.00 96.75 105 ALA A C 1
ATOM 774 O O . ALA A 1 105 ? 2.090 6.606 4.618 1.00 96.75 105 ALA A O 1
ATOM 775 N N . SER A 1 106 ? 1.904 6.062 6.777 1.00 97.38 106 SER A N 1
ATOM 776 C CA . SER A 1 106 ? 1.119 4.856 6.543 1.00 97.38 106 SER A CA 1
ATOM 777 C C . SER A 1 106 ? 0.090 4.639 7.642 1.00 97.38 106 SER A C 1
ATOM 779 O O . SER A 1 106 ? 0.267 5.076 8.779 1.00 97.38 106 SER A O 1
ATOM 781 N N . SER A 1 107 ? -0.983 3.948 7.279 1.00 98.31 107 SER A N 1
ATOM 782 C CA . SER A 1 107 ? -2.030 3.471 8.169 1.00 98.31 107 SER A CA 1
ATOM 783 C C . SER A 1 107 ? -2.307 2.007 7.847 1.00 98.31 107 SER A C 1
ATOM 785 O O . SER A 1 107 ? -2.434 1.644 6.678 1.00 98.31 107 SER A O 1
ATOM 787 N N . LYS A 1 108 ? -2.366 1.154 8.873 1.00 98.31 108 LYS A N 1
ATOM 788 C CA . LYS A 1 108 ? -2.547 -0.294 8.722 1.00 98.31 108 LYS A CA 1
ATOM 789 C C . LYS A 1 10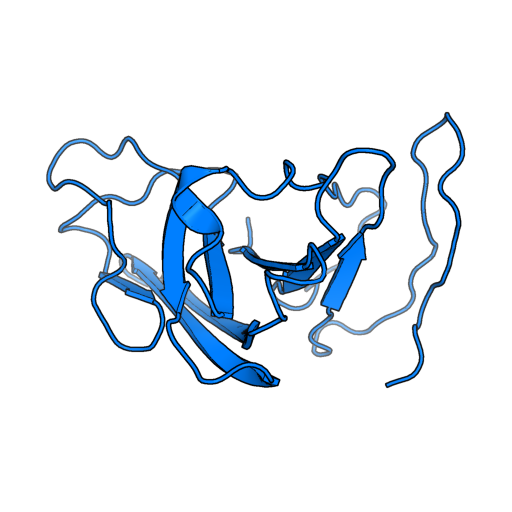8 ? -3.895 -0.719 9.287 1.00 98.31 108 LYS A C 1
ATOM 791 O O . LYS A 1 108 ? -4.152 -0.536 10.476 1.00 98.31 108 LYS A O 1
ATOM 796 N N . LEU A 1 109 ? -4.700 -1.368 8.457 1.00 98.38 109 LEU A N 1
ATOM 797 C CA . LEU A 1 109 ? -5.941 -2.025 8.838 1.00 98.38 109 LEU A CA 1
ATOM 798 C C . LEU A 1 109 ? -5.746 -3.544 8.851 1.00 98.38 109 LEU A C 1
ATOM 800 O O . LEU A 1 109 ? -5.264 -4.134 7.882 1.00 98.38 109 LEU A O 1
ATOM 804 N N . LYS A 1 110 ? -6.155 -4.177 9.953 1.00 98.12 110 LYS A N 1
ATOM 805 C CA . LYS A 1 110 ? -6.296 -5.633 10.050 1.00 98.12 110 LYS A CA 1
ATOM 806 C C . LYS A 1 110 ? -7.761 -5.986 9.872 1.00 98.12 110 LYS A C 1
ATOM 808 O O . LYS A 1 110 ? -8.600 -5.518 10.640 1.00 98.12 110 LYS A O 1
ATOM 813 N N . LEU A 1 111 ? -8.058 -6.828 8.895 1.00 97.75 111 LEU A N 1
ATOM 814 C CA . LEU A 1 111 ? -9.397 -7.360 8.690 1.00 97.75 111 LEU A CA 1
ATOM 815 C C . LEU A 1 111 ? -9.531 -8.702 9.402 1.00 97.75 111 LEU A C 1
ATOM 817 O O . LEU A 1 111 ? -8.619 -9.529 9.361 1.00 97.75 111 LEU A O 1
ATOM 821 N N . LYS A 1 112 ? -10.669 -8.915 10.061 1.00 97.12 112 LYS A N 1
ATOM 822 C CA . LYS A 1 112 ? -11.001 -10.189 10.718 1.00 97.12 112 LYS A CA 1
ATOM 823 C C . LYS A 1 112 ? -11.669 -11.184 9.769 1.00 97.12 112 LYS A C 1
ATOM 825 O O . LYS A 1 112 ? -11.620 -12.381 10.023 1.00 97.12 112 LYS A O 1
ATOM 830 N N . ASP A 1 113 ? -12.226 -10.694 8.669 1.00 95.88 113 ASP A N 1
ATOM 831 C CA . ASP A 1 113 ? -12.900 -11.456 7.624 1.00 95.88 113 ASP A CA 1
ATOM 832 C C . ASP A 1 113 ? -12.794 -10.735 6.263 1.00 95.88 113 ASP A C 1
ATOM 834 O O . ASP A 1 113 ? -12.037 -9.774 6.099 1.00 95.88 113 ASP A O 1
ATOM 838 N N . GLY A 1 114 ? -13.527 -11.220 5.256 1.00 90.94 114 GLY A N 1
ATOM 839 C CA . GLY A 1 114 ? -13.665 -10.519 3.978 1.00 90.94 114 GLY A CA 1
ATOM 840 C C . GLY A 1 114 ? -12.474 -10.649 3.025 1.00 90.94 114 GLY A C 1
ATOM 841 O O . GLY A 1 114 ? -12.309 -9.803 2.153 1.00 90.94 114 GLY A O 1
ATOM 842 N N . VAL A 1 115 ? -11.652 -11.697 3.152 1.00 96.44 115 VAL A N 1
ATOM 843 C CA . VAL A 1 115 ? -10.633 -12.034 2.139 1.00 96.44 115 VAL A CA 1
ATOM 844 C C . VAL A 1 115 ? -11.273 -12.078 0.745 1.00 96.44 115 VAL A C 1
ATOM 846 O O . VAL A 1 115 ? -12.357 -12.627 0.563 1.00 96.44 115 VAL A O 1
ATOM 849 N N . GLY A 1 116 ? -10.602 -11.481 -0.236 1.00 95.50 116 GLY A N 1
ATOM 850 C CA . GLY A 1 116 ? -11.040 -11.370 -1.625 1.00 95.50 116 GLY A CA 1
ATOM 851 C C . GLY A 1 116 ? -11.957 -10.180 -1.912 1.00 95.50 116 GLY A C 1
ATOM 852 O O . GLY A 1 116 ? -12.221 -9.904 -3.081 1.00 95.50 116 GLY A O 1
ATOM 853 N N . ARG A 1 117 ? -12.434 -9.444 -0.897 1.00 97.44 117 ARG A N 1
ATOM 854 C CA . ARG A 1 117 ? -13.261 -8.249 -1.122 1.00 97.44 117 ARG A CA 1
ATOM 855 C C . ARG A 1 117 ? -12.414 -7.026 -1.459 1.00 97.44 117 ARG A C 1
ATOM 857 O O . ARG A 1 117 ? -11.248 -6.936 -1.079 1.00 97.44 117 ARG A O 1
ATOM 864 N N . ALA A 1 118 ? -13.042 -6.050 -2.104 1.00 98.25 118 ALA A N 1
ATOM 865 C CA . ALA A 1 118 ? -12.431 -4.750 -2.335 1.00 98.25 118 ALA A CA 1
ATOM 866 C C . ALA A 1 118 ? -12.311 -3.942 -1.028 1.00 98.25 118 ALA A C 1
ATOM 868 O O . ALA A 1 118 ? -13.241 -3.904 -0.218 1.00 98.25 118 ALA A O 1
ATOM 869 N N . VAL A 1 119 ? -11.178 -3.266 -0.859 1.00 98.50 119 VAL A N 1
ATOM 870 C CA . VAL A 1 119 ? -10.888 -2.318 0.220 1.00 98.50 119 VAL A CA 1
ATOM 871 C C . VAL A 1 119 ? -10.458 -1.003 -0.411 1.00 98.50 119 VAL A C 1
ATOM 873 O O . VAL A 1 119 ? -9.694 -0.983 -1.378 1.00 98.50 119 VAL A O 1
ATOM 876 N N . VAL A 1 120 ? -10.976 0.099 0.126 1.00 98.56 120 VAL A N 1
ATOM 877 C CA . VAL A 1 120 ? -10.795 1.435 -0.445 1.00 98.56 120 VAL A CA 1
ATOM 878 C C . VAL A 1 120 ? -9.960 2.296 0.495 1.00 98.56 120 VAL A C 1
ATOM 880 O O . VAL A 1 120 ? -10.304 2.437 1.666 1.00 98.56 120 VAL A O 1
ATOM 883 N N . GLY A 1 121 ? -8.889 2.891 -0.021 1.00 98.38 121 GLY A N 1
ATOM 884 C CA . GLY A 1 121 ? -8.168 3.990 0.617 1.00 98.38 121 GLY A CA 1
ATOM 885 C C . GLY A 1 121 ? -8.587 5.307 -0.026 1.00 98.38 121 GLY A C 1
ATOM 886 O O . GLY A 1 121 ? -8.545 5.429 -1.251 1.00 98.38 121 GLY A O 1
ATOM 887 N N . GLU A 1 122 ? -8.998 6.282 0.780 1.00 97.94 122 GLU A N 1
ATOM 888 C CA . GLU A 1 122 ? -9.353 7.625 0.317 1.00 97.94 122 GLU A CA 1
ATOM 889 C C . GLU A 1 122 ? -8.514 8.671 1.037 1.00 97.94 122 GLU A C 1
ATOM 891 O O . GLU A 1 122 ? -8.404 8.674 2.265 1.00 97.94 122 GLU A O 1
ATOM 896 N N . PHE A 1 123 ? -7.964 9.601 0.270 1.00 97.56 123 PHE A N 1
ATOM 897 C CA . PHE A 1 123 ? -7.211 10.733 0.781 1.00 97.56 123 PHE A CA 1
ATOM 898 C C . PHE A 1 123 ? -7.778 12.018 0.196 1.00 97.56 123 PHE A C 1
ATOM 900 O O . PHE A 1 123 ? -7.979 12.110 -1.013 1.00 97.56 123 PHE A O 1
ATOM 907 N N . ARG A 1 124 ? -8.026 13.019 1.041 1.00 97.12 124 ARG A N 1
ATOM 908 C CA . ARG A 1 124 ? -8.375 14.376 0.609 1.00 97.12 124 ARG A CA 1
ATOM 909 C C . ARG A 1 124 ? -7.561 15.406 1.376 1.00 97.12 124 ARG A C 1
ATOM 911 O O . ARG A 1 124 ? -7.468 15.326 2.598 1.00 97.12 124 ARG A O 1
ATOM 918 N N . SER A 1 125 ? -7.015 16.387 0.666 1.00 94.62 125 SER A N 1
ATOM 919 C CA . SER A 1 125 ? -6.278 17.517 1.239 1.00 94.62 125 SER A CA 1
ATOM 920 C C . SER A 1 125 ? -6.427 18.743 0.339 1.00 94.62 125 SER A C 1
ATOM 922 O O . SER A 1 125 ? -5.850 18.814 -0.748 1.00 94.62 125 SER A O 1
ATOM 924 N N . GLY A 1 126 ? -7.249 19.707 0.762 1.00 92.19 126 GLY A N 1
ATOM 925 C CA . GLY A 1 126 ? -7.620 20.847 -0.081 1.00 92.19 126 GLY A CA 1
ATOM 926 C C . GLY A 1 126 ? -8.293 20.391 -1.382 1.00 92.19 126 GLY A C 1
ATOM 927 O O . GLY A 1 126 ? -9.355 19.778 -1.342 1.00 92.19 126 GLY A O 1
ATOM 928 N N . VAL A 1 127 ? -7.667 20.689 -2.525 1.00 92.25 127 VAL A N 1
ATOM 929 C CA . VAL A 1 127 ? -8.155 20.301 -3.866 1.00 92.25 127 VAL A CA 1
ATOM 930 C C . VAL A 1 127 ? -7.700 18.907 -4.307 1.00 92.25 127 VAL A C 1
ATOM 932 O O . VAL A 1 127 ? -8.172 18.408 -5.324 1.00 92.25 127 VAL A O 1
ATOM 935 N N . VAL A 1 128 ? -6.774 18.284 -3.571 1.00 90.94 128 VAL A N 1
ATOM 936 C CA . VAL A 1 128 ? -6.274 16.941 -3.878 1.00 90.94 128 VAL A CA 1
ATOM 937 C C . VAL A 1 128 ? -7.248 15.920 -3.312 1.00 90.94 128 VAL A C 1
ATOM 939 O O . VAL A 1 128 ? -7.576 15.972 -2.124 1.00 90.94 128 VAL A O 1
ATOM 942 N N . ALA A 1 129 ? -7.696 14.993 -4.153 1.00 93.50 129 ALA A N 1
ATOM 943 C CA . ALA A 1 129 ? -8.531 13.871 -3.762 1.00 93.50 129 ALA A CA 1
ATOM 944 C C . ALA A 1 129 ? -8.102 12.625 -4.538 1.00 93.50 129 ALA A C 1
ATOM 946 O O . ALA A 1 129 ? -8.152 12.615 -5.764 1.00 93.50 129 ALA A O 1
ATOM 947 N N . ASP A 1 130 ? -7.730 11.577 -3.813 1.00 94.25 130 ASP A N 1
ATOM 948 C CA . ASP A 1 130 ? -7.311 10.300 -4.376 1.00 94.25 130 ASP A CA 1
ATOM 949 C C . ASP A 1 130 ? -8.115 9.159 -3.769 1.00 94.25 130 ASP A C 1
ATOM 951 O O . ASP A 1 130 ? -8.451 9.155 -2.579 1.00 94.25 130 ASP A O 1
ATOM 955 N N . ARG A 1 131 ? -8.400 8.163 -4.607 1.00 95.75 131 ARG A N 1
ATOM 956 C CA . ARG A 1 131 ? -9.104 6.944 -4.228 1.00 95.75 131 ARG A CA 1
ATOM 957 C C . ARG A 1 131 ? -8.424 5.748 -4.868 1.00 95.75 131 ARG A C 1
ATOM 959 O O . ARG A 1 131 ? -8.349 5.660 -6.091 1.00 95.75 131 ARG A O 1
ATOM 966 N N . ILE A 1 132 ? -7.986 4.808 -4.042 1.00 97.25 132 ILE A N 1
ATOM 967 C CA . ILE A 1 132 ? -7.339 3.572 -4.484 1.00 97.25 132 ILE A CA 1
ATOM 968 C C . ILE A 1 132 ? -8.165 2.398 -3.994 1.00 97.25 132 ILE A C 1
ATOM 970 O O . ILE A 1 132 ? -8.579 2.355 -2.836 1.00 97.25 132 ILE A O 1
ATOM 974 N N . VAL A 1 133 ? -8.406 1.449 -4.891 1.00 97.81 133 VAL A N 1
ATOM 975 C CA . VAL A 1 133 ? -9.121 0.212 -4.592 1.00 97.81 133 VAL A CA 1
ATOM 976 C C . VAL A 1 133 ? -8.162 -0.947 -4.798 1.00 97.81 133 VAL A C 1
ATOM 978 O O . VAL A 1 133 ? -7.561 -1.062 -5.862 1.00 97.81 133 VAL A O 1
ATOM 981 N N . GLY A 1 134 ? -8.044 -1.797 -3.787 1.00 97.81 134 GLY A N 1
ATOM 982 C CA . GLY A 1 134 ? -7.316 -3.059 -3.867 1.00 97.81 134 GLY A CA 1
ATOM 983 C C . GLY A 1 134 ? -8.151 -4.201 -3.310 1.00 97.81 134 GLY A C 1
ATOM 984 O O . GLY A 1 134 ? -9.205 -3.974 -2.716 1.00 97.81 134 GLY A O 1
ATOM 985 N N . LEU A 1 135 ? -7.694 -5.433 -3.505 1.00 98.19 135 LEU A N 1
ATOM 986 C CA . LEU A 1 135 ? -8.329 -6.614 -2.926 1.00 98.19 135 LEU A CA 1
ATOM 987 C C . LEU A 1 135 ? -7.670 -6.976 -1.598 1.00 98.19 135 LEU A C 1
ATOM 989 O O . LEU A 1 135 ? -6.462 -6.846 -1.450 1.00 98.19 135 LEU A O 1
ATOM 993 N N . ALA A 1 136 ? -8.459 -7.459 -0.642 1.00 98.31 136 ALA A N 1
ATOM 994 C CA . ALA A 1 136 ? -7.957 -7.997 0.615 1.00 98.31 136 ALA A CA 1
ATOM 995 C C . ALA A 1 136 ? -7.382 -9.408 0.408 1.00 98.31 136 ALA A C 1
ATOM 997 O O . ALA A 1 136 ? -8.133 -10.374 0.284 1.00 98.31 136 ALA A O 1
ATOM 998 N N . TRP A 1 137 ? -6.059 -9.548 0.398 1.00 98.50 137 TRP A N 1
ATOM 999 C CA . TRP A 1 137 ? -5.400 -10.850 0.227 1.00 98.50 137 TRP A CA 1
ATOM 1000 C C . TRP A 1 137 ? -5.174 -11.597 1.556 1.00 98.50 137 TRP A C 1
ATOM 1002 O O . TRP A 1 137 ? -5.024 -10.955 2.599 1.00 98.50 137 TRP A O 1
ATOM 1012 N N . PRO A 1 138 ? -5.156 -12.947 1.548 1.00 98.00 138 PRO A N 1
ATOM 1013 C CA . PRO A 1 138 ? -5.079 -13.752 2.766 1.00 98.00 138 PRO A CA 1
ATOM 1014 C C . PRO A 1 138 ? -3.717 -13.633 3.463 1.00 98.00 138 PRO A C 1
ATOM 1016 O O . PRO A 1 138 ? -2.696 -14.112 2.966 1.00 98.00 138 PRO A O 1
ATOM 1019 N N . ALA A 1 139 ? -3.710 -13.077 4.676 1.00 97.62 139 ALA A N 1
ATOM 1020 C CA . ALA A 1 139 ? -2.484 -12.893 5.459 1.00 97.62 139 ALA A CA 1
ATOM 1021 C C . ALA A 1 139 ? -1.853 -14.222 5.912 1.00 97.62 139 ALA A C 1
ATOM 1023 O O . ALA A 1 139 ? -0.629 -14.321 6.006 1.00 97.62 139 ALA A O 1
ATOM 1024 N N . LYS A 1 140 ? -2.675 -15.261 6.133 1.00 96.12 140 LYS A N 1
ATOM 1025 C CA . LYS A 1 140 ? -2.217 -16.619 6.485 1.00 96.12 140 LYS A CA 1
ATOM 1026 C C . LYS A 1 140 ? -1.276 -17.224 5.434 1.00 96.12 140 LYS A C 1
ATOM 1028 O O . LYS A 1 140 ? -0.393 -18.001 5.775 1.00 96.12 140 LYS A O 1
ATOM 1033 N N . ASP A 1 141 ? -1.448 -16.818 4.177 1.00 96.25 141 ASP A N 1
ATOM 1034 C CA . ASP A 1 141 ? -0.676 -17.283 3.029 1.00 96.25 141 ASP A CA 1
ATOM 1035 C C . ASP A 1 141 ? 0.408 -16.251 2.678 1.00 96.25 141 ASP A C 1
ATOM 1037 O O . ASP A 1 141 ? 0.776 -16.109 1.520 1.00 96.25 141 ASP A O 1
ATOM 1041 N N . ARG A 1 142 ? 0.901 -15.498 3.678 1.00 97.12 142 ARG A N 1
ATOM 1042 C CA . ARG A 1 142 ? 1.930 -14.441 3.595 1.00 97.12 142 ARG A CA 1
ATOM 1043 C C . ARG A 1 142 ? 1.612 -13.266 2.657 1.00 97.12 142 ARG A C 1
ATOM 1045 O O . ARG A 1 142 ? 2.525 -12.495 2.359 1.00 97.12 142 ARG A O 1
ATOM 1052 N N . HIS A 1 143 ? 0.363 -13.085 2.223 1.00 98.38 143 HIS A N 1
ATOM 1053 C CA . HIS A 1 143 ? -0.012 -11.949 1.379 1.00 98.38 143 HIS A CA 1
ATOM 1054 C C . HIS A 1 143 ? -0.323 -10.692 2.197 1.00 98.38 143 HIS A C 1
ATOM 1056 O O . HIS A 1 143 ? -0.953 -10.748 3.254 1.00 98.38 143 HIS A O 1
ATOM 1062 N N . VAL A 1 144 ? 0.064 -9.535 1.668 1.00 98.56 144 VAL A N 1
ATOM 1063 C CA . VAL A 1 144 ? -0.292 -8.217 2.205 1.00 98.56 144 VAL A CA 1
ATOM 1064 C C . VAL A 1 144 ? -0.746 -7.299 1.081 1.00 98.56 144 VAL A C 1
ATOM 1066 O O . VAL A 1 144 ? -0.268 -7.391 -0.046 1.00 98.56 144 VAL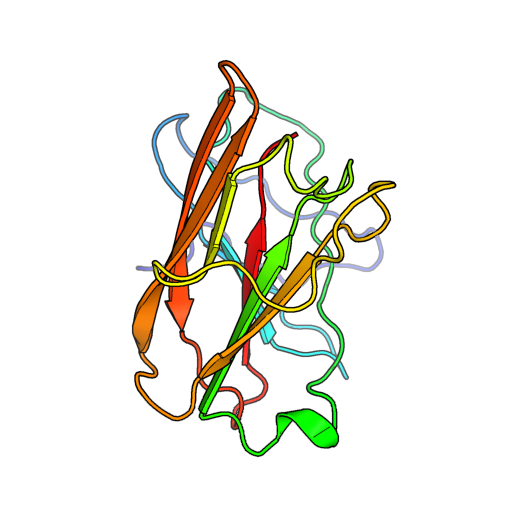 A O 1
ATOM 1069 N N . THR A 1 145 ? -1.677 -6.403 1.387 1.00 98.69 145 THR A N 1
ATOM 1070 C CA . THR A 1 145 ? -2.203 -5.423 0.431 1.00 98.69 145 THR A CA 1
ATOM 1071 C C . THR A 1 145 ? -1.647 -4.045 0.743 1.00 98.69 145 THR A C 1
ATOM 1073 O O . THR A 1 145 ? -1.681 -3.606 1.894 1.00 98.69 145 THR A O 1
ATOM 1076 N N . VAL A 1 146 ? -1.180 -3.337 -0.279 1.00 98.44 146 VAL A N 1
ATOM 1077 C CA . VAL A 1 146 ? -0.723 -1.952 -0.182 1.00 98.44 146 VAL A CA 1
ATOM 1078 C C . VAL A 1 146 ? -1.553 -1.100 -1.130 1.00 98.44 146 VAL A C 1
ATOM 1080 O O . VAL A 1 146 ? -1.609 -1.359 -2.327 1.00 98.44 146 VAL A O 1
ATOM 1083 N N . LEU A 1 147 ? -2.199 -0.075 -0.588 1.00 98.25 147 LEU A N 1
ATOM 1084 C CA . LEU A 1 147 ? -2.833 0.988 -1.354 1.00 98.25 147 LEU A CA 1
ATOM 1085 C C . LEU A 1 147 ? -1.861 2.173 -1.328 1.00 98.25 147 LEU A C 1
ATOM 1087 O O . LEU A 1 147 ? -1.653 2.779 -0.276 1.00 98.25 147 LEU A O 1
ATOM 1091 N N . GLU A 1 148 ? -1.200 2.456 -2.446 1.00 96.06 148 GLU A N 1
ATOM 1092 C CA . GLU A 1 148 ? -0.112 3.437 -2.522 1.00 96.06 148 GLU A CA 1
ATOM 1093 C C . GLU A 1 148 ? -0.553 4.702 -3.258 1.00 96.06 148 GLU A C 1
ATOM 1095 O O . GLU A 1 148 ? -0.779 4.678 -4.471 1.00 96.06 148 GLU A O 1
ATOM 1100 N N . LEU A 1 149 ? -0.645 5.818 -2.525 1.00 93.69 149 LEU A N 1
ATOM 1101 C CA . LEU A 1 149 ? -0.965 7.118 -3.111 1.00 93.69 149 LEU A CA 1
ATOM 1102 C C . LEU A 1 149 ? 0.080 7.546 -4.149 1.00 93.69 149 LEU A C 1
ATOM 1104 O O . LEU A 1 149 ? 1.275 7.298 -3.944 1.00 93.69 149 LEU A O 1
ATOM 1108 N N . PRO A 1 150 ? -0.358 8.205 -5.240 1.00 83.50 150 PRO A N 1
ATOM 1109 C CA . PRO A 1 150 ? 0.562 8.787 -6.202 1.00 83.50 150 PRO A CA 1
ATOM 1110 C C . PRO A 1 150 ? 1.455 9.856 -5.568 1.00 83.50 150 PRO A C 1
ATOM 1112 O O . PRO A 1 150 ? 1.170 10.391 -4.493 1.00 83.50 150 PRO A O 1
ATOM 1115 N N . GLU A 1 151 ? 2.553 10.133 -6.270 1.00 66.00 151 GLU A N 1
ATOM 1116 C CA . GLU A 1 151 ? 3.434 11.271 -5.993 1.00 66.00 151 GLU A CA 1
ATOM 1117 C C . GLU A 1 151 ? 2.741 12.611 -6.268 1.00 66.00 151 GLU A C 1
ATOM 1119 O O . GLU A 1 151 ? 2.002 12.704 -7.278 1.00 66.00 151 GLU A O 1
#

pLDDT: mean 95.32, std 3.94, range [66.0, 98.69]

Sequence (151 aa):
GAALVDQTIPADGRWGPLNTDAQTPLEFVLDAPGMAIAHIYRTPFQRSSSIVNLRPERAVAAADQDAAAIVTFTRPRAYFGIPRDVVLLDGQAAPGIPPGVAGVASSKLKLKDGVGRAVVGEFRSGVVADRIVGLAWPAKDRHVTVLELPE

Radius of gyration: 15.66 Å; chains: 1; bounding box: 36×38×38 Å